Protein AF-A0A351KHX9-F1 (afdb_monomer_lite)

Foldseek 3Di:
DDDPPDDPVVVPPPPPPPPPPPCVVVVQQPAWDKFFDDPLLLVLLLVLLVVLLVVLVVVLVVCVVVVVVVSNVVSVVVNVLSVVLNVQSVVCCVPVVGIGTDGLVNLVVSLVSLVVVLDDPDPVSNVVSCVSCVVVNVRSVVVVCVVPPDPD

Secondary structure (DSSP, 8-state):
-------GGGGSSS-------TTHHHHHTT--EEE---HHHHHHHHHHHHHHHHHHHHHHHHHHHTT-HHHHHHHHHHHHHHHHHHHHHHHHHHHHSS-EEE-HHHHHHHHHHHHHHH--SSHHHHHHHHHHHHHHHHHHHHHHHTT-----

pLDDT: mean 79.31, std 20.94, range [32.69, 96.88]

Structure (mmCIF, N/CA/C/O backbone):
data_AF-A0A351KHX9-F1
#
_entry.id   AF-A0A351KHX9-F1
#
loop_
_atom_site.group_PDB
_atom_site.id
_atom_site.type_symbol
_atom_site.label_atom_id
_atom_site.label_alt_id
_atom_site.label_comp_id
_atom_site.label_asym_id
_atom_site.label_entity_id
_atom_site.label_seq_id
_atom_site.pdbx_PDB_ins_code
_atom_site.Cartn_x
_atom_site.Cartn_y
_atom_site.Cartn_z
_atom_site.occupancy
_atom_site.B_iso_or_equiv
_atom_site.auth_seq_id
_atom_site.auth_comp_id
_atom_site.auth_asym_id
_atom_site.auth_atom_id
_atom_site.pdbx_PDB_model_num
ATOM 1 N N . MET A 1 1 ? -67.107 -18.099 -32.837 1.00 39.84 1 MET A N 1
ATOM 2 C CA . MET A 1 1 ? -65.679 -18.213 -33.192 1.00 39.84 1 MET A CA 1
ATOM 3 C C . MET A 1 1 ? -64.919 -17.465 -32.128 1.00 39.84 1 MET A C 1
ATOM 5 O O . MET A 1 1 ? -65.135 -16.271 -31.963 1.00 39.84 1 MET A O 1
ATOM 9 N N . GLU A 1 2 ? -64.206 -18.223 -31.308 1.00 35.88 2 GLU A N 1
ATOM 10 C CA . GLU A 1 2 ? -63.605 -17.769 -30.061 1.00 35.88 2 GLU A CA 1
ATOM 11 C C . GLU A 1 2 ? -62.430 -16.831 -30.341 1.00 35.88 2 GLU A C 1
ATOM 13 O O . GLU A 1 2 ? -61.569 -17.098 -31.180 1.00 35.88 2 GLU A O 1
ATOM 18 N N . LEU A 1 3 ? -62.454 -15.692 -29.653 1.00 34.38 3 LEU A N 1
ATOM 19 C CA . LEU A 1 3 ? -61.376 -14.720 -29.604 1.00 34.38 3 LEU A CA 1
ATOM 20 C C . LEU A 1 3 ? -60.200 -15.362 -28.865 1.00 34.38 3 LEU A C 1
ATOM 22 O O . LEU A 1 3 ? -60.302 -15.643 -27.673 1.00 34.38 3 LEU A O 1
ATOM 26 N N . ASN A 1 4 ? -59.088 -15.574 -29.570 1.00 42.41 4 ASN A N 1
ATOM 27 C CA . ASN A 1 4 ? -57.807 -15.916 -28.958 1.00 42.41 4 ASN A CA 1
ATOM 28 C C . ASN A 1 4 ? -57.362 -14.757 -28.052 1.00 42.41 4 ASN A C 1
ATOM 30 O O . ASN A 1 4 ? -56.712 -13.812 -28.498 1.00 42.41 4 ASN A O 1
ATOM 34 N N . VAL A 1 5 ? -57.727 -14.828 -26.773 1.00 46.53 5 VAL A N 1
ATOM 35 C CA . VAL A 1 5 ? -57.115 -14.036 -25.707 1.00 46.53 5 VAL A CA 1
ATOM 36 C C . VAL A 1 5 ? -55.746 -14.653 -25.451 1.00 46.53 5 VAL A C 1
ATOM 38 O O . VAL A 1 5 ? -55.605 -15.606 -24.689 1.00 46.53 5 VAL A O 1
ATOM 41 N N . VAL A 1 6 ? -54.733 -14.145 -26.149 1.00 43.62 6 VAL A N 1
ATOM 42 C CA . VAL A 1 6 ? -53.341 -14.449 -25.820 1.00 43.62 6 VAL A CA 1
ATOM 43 C C . VAL A 1 6 ? -52.956 -13.568 -24.638 1.00 43.62 6 VAL A C 1
ATOM 45 O O . VAL A 1 6 ? -53.013 -12.341 -24.704 1.00 43.62 6 VAL A O 1
ATOM 48 N N . ASP A 1 7 ? -52.631 -14.243 -23.543 1.00 42.16 7 ASP A N 1
ATOM 49 C CA . ASP A 1 7 ? -52.298 -13.706 -22.232 1.00 42.16 7 ASP A CA 1
ATOM 50 C C . ASP A 1 7 ? -51.225 -12.593 -22.288 1.00 42.16 7 ASP A C 1
ATOM 52 O O . ASP A 1 7 ? -50.084 -12.802 -22.713 1.00 42.16 7 ASP A O 1
ATOM 56 N N . LEU A 1 8 ? -51.592 -11.400 -21.805 1.00 45.84 8 LEU A N 1
ATOM 57 C CA . LEU A 1 8 ? -50.734 -10.215 -21.650 1.00 45.84 8 LEU A CA 1
ATOM 58 C C . LEU A 1 8 ? -49.559 -10.427 -20.672 1.00 45.84 8 LEU A C 1
ATOM 60 O O . LEU A 1 8 ? -48.693 -9.555 -20.558 1.00 45.84 8 LEU A O 1
ATOM 64 N N . ASN A 1 9 ? -49.470 -11.579 -20.005 1.00 43.66 9 ASN A N 1
ATOM 65 C CA . ASN A 1 9 ? -48.353 -11.918 -19.126 1.00 43.66 9 ASN A CA 1
ATOM 66 C C . ASN A 1 9 ? -47.033 -12.212 -19.864 1.00 43.66 9 ASN A C 1
ATOM 68 O O . ASN A 1 9 ? -45.969 -12.123 -19.253 1.00 43.66 9 ASN A O 1
ATOM 72 N N . HIS A 1 10 ? -47.048 -12.472 -21.177 1.00 44.03 10 HIS A N 1
ATOM 73 C CA . HIS A 1 10 ? -45.811 -12.713 -21.939 1.00 44.03 10 HIS A CA 1
ATOM 74 C C . HIS A 1 10 ? -45.078 -11.442 -22.405 1.00 44.03 10 HIS A C 1
ATOM 76 O O . HIS A 1 10 ? -43.923 -11.525 -22.822 1.00 44.03 10 HIS A O 1
ATOM 82 N N . TYR A 1 11 ? -45.690 -10.256 -22.292 1.00 38.94 11 TYR A N 1
ATOM 83 C CA . TYR A 1 11 ? -45.058 -8.988 -22.697 1.00 38.94 11 TYR A CA 1
ATOM 84 C C . TYR A 1 11 ? -44.413 -8.207 -21.541 1.00 38.94 11 TYR A C 1
ATOM 86 O O . TYR A 1 11 ? -43.881 -7.117 -21.751 1.00 38.94 11 TYR A O 1
ATOM 94 N N . LYS A 1 12 ? -44.419 -8.759 -20.320 1.00 41.41 12 LYS A N 1
ATOM 95 C CA . LYS A 1 12 ? -43.781 -8.145 -19.141 1.00 41.41 12 LYS A CA 1
ATOM 96 C C . LYS A 1 12 ? -42.432 -8.754 -18.747 1.00 41.41 12 LYS A C 1
ATOM 98 O O . LYS A 1 12 ? -41.830 -8.287 -17.790 1.00 41.41 12 LYS A O 1
ATOM 103 N N . PHE A 1 13 ? -41.903 -9.716 -19.508 1.00 43.84 13 PHE A N 1
ATOM 104 C CA . PHE A 1 13 ? -40.656 -10.416 -19.157 1.00 43.84 13 PHE A CA 1
ATOM 105 C C . PHE A 1 13 ? -39.465 -10.191 -20.099 1.00 43.84 13 PHE A C 1
ATOM 107 O O . PHE A 1 13 ? -38.515 -10.968 -20.085 1.00 43.84 13 PHE A O 1
ATOM 114 N N . LYS A 1 14 ? -39.452 -9.113 -20.895 1.00 43.19 14 LYS A N 1
ATOM 115 C CA . LYS A 1 14 ? -38.278 -8.765 -21.727 1.00 43.19 14 LYS A CA 1
ATOM 116 C C . LYS A 1 14 ? -37.947 -7.273 -21.810 1.00 43.19 14 LYS A C 1
ATOM 118 O O . LYS A 1 14 ? -37.422 -6.808 -22.817 1.00 43.19 14 LYS A O 1
ATOM 123 N N . LYS A 1 15 ? -38.213 -6.511 -20.747 1.00 41.59 15 LYS A N 1
ATOM 124 C CA . LYS A 1 15 ? -37.683 -5.142 -20.636 1.00 41.59 15 LYS A CA 1
ATOM 125 C C . LYS A 1 15 ? -37.482 -4.668 -19.196 1.00 41.59 15 LYS A C 1
ATOM 127 O O . LYS A 1 15 ? -37.766 -3.530 -18.863 1.00 41.59 15 LYS A O 1
ATOM 132 N N . ALA A 1 16 ? -36.948 -5.550 -18.360 1.00 41.84 16 ALA A N 1
ATOM 133 C CA . ALA A 1 16 ? -36.061 -5.131 -17.283 1.00 41.84 16 ALA A CA 1
ATOM 134 C C . ALA A 1 16 ? -34.629 -5.387 -17.772 1.00 41.84 16 ALA A C 1
ATOM 136 O O . ALA A 1 16 ? -33.922 -6.256 -17.270 1.00 41.84 16 ALA A O 1
ATOM 137 N N . GLN A 1 17 ? -34.229 -4.689 -18.842 1.00 44.09 17 GLN A N 1
ATOM 138 C CA . GLN A 1 17 ? -32.813 -4.372 -18.970 1.00 44.09 17 GLN A CA 1
ATOM 139 C C . GLN A 1 17 ? -32.527 -3.528 -17.737 1.00 44.09 17 GLN A C 1
ATOM 141 O O . GLN A 1 17 ? -33.131 -2.470 -17.576 1.00 44.09 17 GLN A O 1
ATOM 146 N N . LYS A 1 18 ? -31.722 -4.071 -16.822 1.00 45.16 18 LYS A N 1
ATOM 147 C CA . LYS A 1 18 ? -31.083 -3.294 -15.773 1.00 45.16 18 LYS A CA 1
ATOM 148 C C . LYS A 1 18 ? -30.400 -2.122 -16.475 1.00 45.16 18 LYS A C 1
ATOM 150 O O . LYS A 1 18 ? -29.360 -2.300 -17.098 1.00 45.16 18 LYS A O 1
ATOM 155 N N . GLU A 1 19 ? -31.025 -0.954 -16.435 1.00 44.59 19 GLU A N 1
ATOM 156 C CA . GLU A 1 19 ? -30.268 0.283 -16.400 1.00 44.59 19 GLU A CA 1
ATOM 157 C C . GLU A 1 19 ? -29.478 0.174 -15.095 1.00 44.59 19 GLU A C 1
ATOM 159 O O . GLU A 1 19 ? -30.032 0.314 -14.005 1.00 44.59 19 GLU A O 1
ATOM 164 N N . GLU A 1 20 ? -28.222 -0.266 -15.196 1.00 48.06 20 GLU A N 1
ATOM 165 C CA . GLU A 1 20 ? -27.258 -0.054 -14.125 1.00 48.06 20 GLU A CA 1
ATOM 166 C C . GLU A 1 20 ? -27.310 1.435 -13.816 1.00 48.06 20 GLU A C 1
ATOM 168 O O . GLU A 1 20 ? -27.079 2.256 -14.703 1.00 48.06 20 GLU A O 1
ATOM 173 N N . ASP A 1 21 ? -27.715 1.775 -12.594 1.00 45.38 21 ASP A N 1
ATOM 174 C CA . ASP A 1 21 ? -27.793 3.156 -12.157 1.00 45.38 21 ASP A CA 1
ATOM 175 C C . ASP A 1 21 ? -26.392 3.778 -12.336 1.00 45.38 21 ASP A C 1
ATOM 177 O O . ASP A 1 21 ? -25.454 3.379 -11.634 1.00 45.38 21 ASP A O 1
ATOM 181 N N . PRO A 1 22 ? -26.202 4.729 -13.273 1.00 44.91 22 PRO A N 1
ATOM 182 C CA . PRO A 1 22 ? -24.893 5.324 -13.531 1.00 44.91 22 PRO A CA 1
ATOM 183 C C . PRO A 1 22 ? -24.374 6.106 -12.314 1.00 44.91 22 PRO A C 1
ATOM 185 O O . PRO A 1 22 ? -23.196 6.462 -12.260 1.00 44.91 22 PRO A O 1
ATOM 188 N N . TYR A 1 23 ? -25.227 6.343 -11.312 1.00 42.09 23 TYR A N 1
ATOM 189 C CA . TYR A 1 23 ? -24.859 6.957 -10.048 1.00 42.09 23 TYR A CA 1
ATOM 190 C C . TYR A 1 23 ? -24.391 5.952 -8.991 1.00 42.09 23 TYR A C 1
ATOM 192 O O . TYR A 1 23 ? -23.793 6.377 -8.006 1.00 42.09 23 TYR A O 1
ATOM 200 N N . HIS A 1 24 ? -24.578 4.640 -9.181 1.00 40.72 24 HIS A N 1
ATOM 201 C CA . HIS A 1 24 ? -24.160 3.637 -8.197 1.00 40.72 24 HIS A CA 1
ATOM 202 C C . HIS A 1 24 ? -22.631 3.564 -8.092 1.00 40.72 24 HIS A C 1
ATOM 204 O O . HIS A 1 24 ? -22.088 3.711 -7.002 1.00 40.72 24 HIS A O 1
ATOM 210 N N . ASN A 1 25 ? -21.919 3.512 -9.224 1.00 41.03 25 ASN A N 1
ATOM 211 C CA . ASN A 1 25 ? -20.451 3.616 -9.248 1.00 41.03 25 ASN A CA 1
ATOM 212 C C . ASN A 1 25 ? -19.936 4.983 -8.755 1.00 41.03 25 ASN A C 1
ATOM 214 O O . ASN A 1 25 ? -18.854 5.074 -8.179 1.00 41.03 25 ASN A O 1
ATOM 218 N N . LEU A 1 26 ? -20.711 6.059 -8.938 1.00 38.06 26 LEU A N 1
ATOM 219 C CA . LEU A 1 26 ? -20.368 7.384 -8.406 1.00 38.06 26 LEU A CA 1
ATOM 220 C C . LEU A 1 26 ? -20.577 7.494 -6.887 1.00 38.06 26 LEU A C 1
ATOM 222 O O . LEU A 1 26 ? -19.898 8.288 -6.233 1.00 38.06 26 LEU A O 1
ATOM 226 N N . TYR A 1 27 ? -21.508 6.722 -6.323 1.00 45.19 27 TYR A N 1
ATOM 227 C CA . TYR A 1 27 ? -21.846 6.750 -4.901 1.00 45.19 27 TYR A CA 1
ATOM 228 C C . TYR A 1 27 ? -20.708 6.196 -4.028 1.00 45.19 27 TYR A C 1
ATOM 230 O O . TYR A 1 27 ? -20.413 6.760 -2.973 1.00 45.19 27 TYR A O 1
ATOM 238 N N . TYR A 1 28 ? -20.020 5.143 -4.485 1.00 50.91 28 TYR A N 1
ATOM 239 C CA . TYR A 1 28 ? -18.912 4.517 -3.750 1.00 50.91 28 TYR A CA 1
ATOM 240 C C . TYR A 1 28 ? -17.583 5.269 -3.874 1.00 50.91 28 TYR A C 1
ATOM 242 O O . TYR A 1 28 ? -16.827 5.303 -2.904 1.00 50.91 28 TYR A O 1
ATOM 250 N N . LYS A 1 29 ? -17.347 5.968 -4.994 1.00 52.69 29 LYS A N 1
ATOM 251 C CA . LYS A 1 29 ? -16.142 6.792 -5.217 1.00 52.69 29 LYS A CA 1
ATOM 252 C C . LYS A 1 29 ? -15.898 7.876 -4.163 1.00 52.69 29 LYS A C 1
ATOM 254 O O . LYS A 1 29 ? -14.784 8.356 -4.031 1.00 52.69 29 LYS A O 1
ATOM 259 N N . ASN A 1 30 ? -16.926 8.275 -3.412 1.00 55.09 30 ASN A N 1
ATOM 260 C CA . ASN A 1 30 ? -16.835 9.387 -2.462 1.00 55.09 30 ASN A CA 1
ATOM 261 C C . ASN A 1 30 ? -16.986 8.977 -0.988 1.00 55.09 30 ASN A C 1
ATOM 263 O O . ASN A 1 30 ? -16.961 9.849 -0.113 1.00 55.09 30 ASN A O 1
ATOM 267 N N . LYS A 1 31 ? -17.158 7.684 -0.674 1.00 69.75 31 LYS A N 1
ATOM 268 C CA . LYS A 1 31 ? -17.352 7.239 0.713 1.00 69.75 31 LYS A CA 1
ATOM 269 C C . LYS A 1 31 ? -16.051 6.709 1.307 1.00 69.75 31 LYS A C 1
ATOM 271 O O . LYS A 1 31 ? -15.646 5.582 1.045 1.00 69.75 31 LYS A O 1
ATOM 276 N N . LYS A 1 32 ? -15.444 7.517 2.175 1.00 79.19 32 LYS A N 1
ATOM 277 C CA . LYS A 1 32 ? -14.292 7.103 2.980 1.00 79.19 32 LYS A CA 1
ATOM 278 C C . LYS A 1 32 ? -14.709 6.109 4.069 1.00 79.19 32 LYS A C 1
ATOM 280 O O . LYS A 1 32 ? -15.738 6.293 4.722 1.00 79.19 32 LYS A O 1
ATOM 285 N N . GLN A 1 33 ? -13.888 5.090 4.274 1.00 84.38 33 GLN A N 1
ATOM 286 C CA . GLN A 1 33 ? -14.024 4.029 5.261 1.00 84.38 33 GLN A CA 1
ATOM 287 C C . GLN A 1 33 ? -12.971 4.207 6.348 1.00 84.38 33 GLN A C 1
ATOM 289 O O . GLN A 1 33 ? -11.816 4.524 6.065 1.00 84.38 33 GLN A O 1
ATOM 294 N N . ARG A 1 34 ? -13.387 4.003 7.597 1.00 89.00 34 ARG A N 1
ATOM 295 C CA . ARG A 1 34 ? -12.507 4.064 8.760 1.00 89.00 34 ARG A CA 1
ATOM 296 C C . ARG A 1 34 ? -11.760 2.741 8.904 1.00 89.00 34 ARG A C 1
ATOM 298 O O . ARG A 1 34 ? -12.392 1.697 9.035 1.00 89.00 34 ARG A O 1
ATOM 305 N N . LEU A 1 35 ? -10.437 2.815 8.939 1.00 90.44 35 LEU A N 1
ATOM 306 C CA . LEU A 1 35 ? -9.532 1.710 9.228 1.00 90.44 35 LEU A CA 1
ATOM 307 C C . LEU A 1 35 ? -8.752 2.030 10.501 1.00 90.44 35 LEU A C 1
ATOM 309 O O . LEU A 1 35 ? -7.976 2.984 10.540 1.00 90.44 35 LEU A O 1
ATOM 313 N N . ASP A 1 36 ? -8.970 1.235 11.542 1.00 91.12 36 ASP A N 1
ATOM 314 C CA . ASP A 1 36 ? -8.222 1.340 12.793 1.00 91.12 36 ASP A CA 1
ATOM 315 C C . ASP A 1 36 ? -6.922 0.538 12.652 1.00 91.12 36 ASP A C 1
ATOM 317 O O . ASP A 1 36 ? -6.943 -0.694 12.724 1.00 91.12 36 ASP A O 1
ATOM 321 N N . PHE A 1 37 ? -5.802 1.220 12.412 1.00 91.31 37 PHE A N 1
ATOM 322 C CA . PHE A 1 37 ? -4.472 0.611 12.347 1.00 91.31 37 PHE A CA 1
ATOM 323 C C . PHE A 1 37 ? -3.696 0.861 13.640 1.00 91.31 37 PHE A C 1
ATOM 325 O O . PHE A 1 37 ? -3.731 1.955 14.200 1.00 91.31 37 PHE A O 1
ATOM 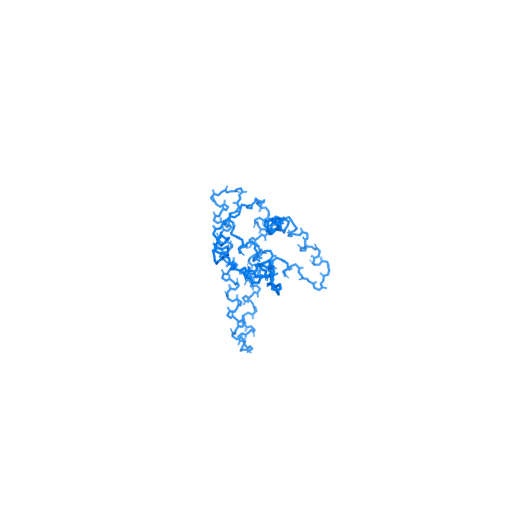332 N N . GLU A 1 38 ? -2.979 -0.157 14.099 1.00 92.88 38 GLU A N 1
ATOM 333 C CA . GLU A 1 38 ? -1.998 -0.036 15.172 1.00 92.88 38 GLU A CA 1
ATOM 334 C C . GLU A 1 38 ? -0.743 0.686 14.663 1.00 92.88 38 GLU A C 1
ATOM 336 O O . GLU A 1 38 ? -0.450 0.686 13.467 1.00 92.88 38 GLU A O 1
ATOM 341 N N . GLU A 1 39 ? 0.037 1.276 15.570 1.00 91.81 39 GLU A N 1
ATOM 342 C CA . GLU A 1 39 ? 1.258 2.015 15.214 1.00 91.81 39 GLU A CA 1
ATOM 343 C C . GLU A 1 39 ? 2.240 1.162 14.391 1.00 91.81 39 GLU A C 1
ATOM 345 O O . GLU A 1 39 ? 2.791 1.629 13.394 1.00 91.81 39 GLU A O 1
ATOM 350 N N . GLU A 1 40 ? 2.398 -0.115 14.752 1.00 93.75 40 GLU A N 1
ATOM 351 C CA . GLU A 1 40 ? 3.255 -1.043 14.008 1.00 93.75 40 GLU A CA 1
ATOM 352 C C . GLU A 1 40 ? 2.699 -1.345 12.607 1.00 93.75 40 GLU A C 1
ATOM 354 O O . GLU A 1 40 ? 3.461 -1.452 11.651 1.00 93.75 40 GLU A O 1
ATOM 359 N N . GLU A 1 41 ? 1.376 -1.420 12.441 1.00 95.06 41 GLU A N 1
ATOM 360 C CA . GLU A 1 41 ? 0.758 -1.623 11.126 1.00 95.06 41 GLU A CA 1
ATOM 361 C C . GLU A 1 41 ? 0.923 -0.393 10.231 1.00 95.06 41 GLU A C 1
ATOM 363 O O . GLU A 1 41 ? 1.209 -0.534 9.043 1.00 95.06 41 GLU A O 1
ATOM 368 N N . ILE A 1 42 ? 0.798 0.813 10.798 1.00 94.56 42 ILE A N 1
ATOM 369 C CA . ILE A 1 42 ? 1.103 2.058 10.084 1.00 94.56 42 ILE A CA 1
ATOM 370 C C . ILE A 1 42 ? 2.550 2.034 9.608 1.00 94.56 42 ILE A C 1
ATOM 372 O O . ILE A 1 42 ? 2.808 2.283 8.433 1.00 94.56 42 ILE A O 1
ATOM 376 N N . LYS A 1 43 ? 3.494 1.683 10.483 1.00 95.12 43 LYS A N 1
ATOM 377 C CA . LYS A 1 43 ? 4.906 1.588 10.113 1.00 95.12 43 LYS A CA 1
ATOM 378 C C . LYS A 1 43 ? 5.137 0.571 8.992 1.00 95.12 43 LYS A C 1
ATOM 380 O O . LYS A 1 43 ? 5.785 0.904 8.005 1.00 95.12 43 LYS A O 1
ATOM 385 N N . ILE A 1 44 ? 4.543 -0.619 9.094 1.00 96.12 44 ILE A N 1
ATOM 386 C CA . ILE A 1 44 ? 4.598 -1.653 8.051 1.00 96.12 44 ILE A CA 1
ATOM 387 C C . ILE A 1 44 ? 4.071 -1.128 6.707 1.00 96.12 44 ILE A C 1
ATOM 389 O O . ILE A 1 44 ? 4.663 -1.425 5.669 1.00 96.12 44 ILE A O 1
ATOM 393 N N . LEU A 1 45 ? 2.977 -0.360 6.712 1.00 95.75 45 LEU A N 1
ATOM 394 C CA . LEU A 1 45 ? 2.416 0.252 5.505 1.00 95.75 45 LEU A CA 1
ATOM 395 C C . LEU A 1 45 ? 3.344 1.318 4.914 1.00 95.75 45 LEU A C 1
ATOM 397 O O . LEU A 1 45 ? 3.554 1.336 3.704 1.00 95.75 45 LEU A O 1
ATOM 401 N N . LEU A 1 46 ? 3.914 2.194 5.744 1.00 95.88 46 LEU A N 1
ATOM 402 C CA . LEU A 1 46 ? 4.843 3.227 5.278 1.00 95.88 46 LEU A CA 1
ATOM 403 C C . LEU A 1 46 ? 6.102 2.607 4.660 1.00 95.88 46 LEU A C 1
ATOM 405 O O . LEU A 1 46 ? 6.479 2.999 3.554 1.00 95.88 46 LEU A O 1
ATOM 409 N N . ASP A 1 47 ? 6.676 1.601 5.326 1.00 96.31 47 ASP A N 1
ATOM 410 C CA . ASP A 1 47 ? 7.822 0.840 4.823 1.00 96.31 47 ASP A CA 1
ATOM 411 C C . ASP A 1 47 ? 7.472 0.138 3.500 1.00 96.31 47 ASP A C 1
ATOM 413 O O . ASP A 1 47 ? 8.242 0.186 2.544 1.00 96.31 47 ASP A O 1
ATOM 417 N N . PHE A 1 48 ? 6.273 -0.447 3.396 1.00 96.12 48 PHE A N 1
ATOM 418 C CA . PHE A 1 48 ? 5.785 -1.075 2.166 1.00 96.12 48 PHE A CA 1
ATOM 419 C C . PHE A 1 48 ? 5.755 -0.109 0.969 1.00 96.12 48 PHE A C 1
ATOM 421 O O . PHE A 1 48 ? 6.213 -0.470 -0.119 1.00 96.12 48 PHE A O 1
ATOM 428 N N . PHE A 1 49 ? 5.256 1.119 1.145 1.00 96.88 49 PHE A N 1
ATOM 429 C CA . PHE A 1 49 ? 5.226 2.101 0.053 1.00 96.88 49 PHE A CA 1
ATOM 430 C C . PHE A 1 49 ? 6.628 2.527 -0.386 1.00 96.88 49 PHE A C 1
ATOM 432 O O . PHE A 1 49 ? 6.858 2.743 -1.582 1.00 96.88 49 PHE A O 1
ATOM 439 N N . ASP A 1 50 ? 7.560 2.651 0.561 1.00 95.81 50 ASP A N 1
ATOM 440 C CA . ASP A 1 50 ? 8.951 2.991 0.266 1.00 95.81 50 ASP A CA 1
ATOM 441 C C . ASP A 1 50 ? 9.655 1.852 -0.477 1.00 95.81 50 ASP A C 1
ATOM 443 O O . ASP A 1 50 ? 10.275 2.100 -1.515 1.00 95.81 50 ASP A O 1
ATOM 447 N N . GLU A 1 51 ? 9.473 0.608 -0.025 1.00 94.38 51 GLU A N 1
ATOM 448 C CA . GLU A 1 51 ? 9.992 -0.592 -0.686 1.00 94.38 51 GLU A CA 1
ATOM 449 C C . GLU A 1 51 ? 9.488 -0.700 -2.137 1.00 94.38 51 GLU A C 1
ATOM 451 O O . GLU A 1 51 ? 10.288 -0.875 -3.061 1.00 94.38 51 GLU A O 1
ATOM 456 N N . CYS A 1 52 ? 8.179 -0.538 -2.369 1.00 93.69 52 CYS A N 1
ATOM 457 C CA . CYS A 1 52 ? 7.596 -0.624 -3.713 1.00 93.69 52 CYS A CA 1
ATOM 458 C C . CYS A 1 52 ? 8.052 0.533 -4.615 1.00 93.69 52 CYS A C 1
ATOM 460 O O . CYS A 1 52 ? 8.401 0.324 -5.778 1.00 93.69 52 CYS A O 1
ATOM 462 N N . THR A 1 53 ? 8.121 1.754 -4.077 1.00 94.25 53 THR A N 1
ATOM 463 C CA . THR A 1 53 ? 8.606 2.922 -4.827 1.00 94.25 53 THR A CA 1
ATOM 464 C C . THR A 1 53 ? 10.069 2.759 -5.234 1.00 94.25 53 THR A C 1
ATOM 466 O O . THR A 1 53 ? 10.442 3.096 -6.359 1.00 94.25 53 THR A O 1
ATOM 469 N N . GLU A 1 54 ? 10.920 2.272 -4.330 1.00 94.62 54 GLU A N 1
ATOM 470 C CA . GLU A 1 54 ? 12.334 2.040 -4.621 1.00 94.62 54 GLU A CA 1
ATOM 471 C C . GLU A 1 54 ? 12.518 0.916 -5.647 1.00 94.62 54 GLU A C 1
ATOM 473 O O . GLU A 1 54 ? 13.343 1.048 -6.555 1.00 94.62 54 GLU A O 1
ATOM 478 N N . PHE A 1 55 ? 11.731 -0.157 -5.538 1.00 92.19 55 PHE A N 1
ATOM 479 C CA . PHE A 1 55 ? 11.742 -1.262 -6.493 1.00 92.19 55 PHE A CA 1
ATOM 480 C C . PHE A 1 55 ? 11.441 -0.786 -7.921 1.00 92.19 55 PHE A C 1
ATOM 482 O O . PHE A 1 55 ? 12.252 -1.016 -8.821 1.00 92.19 55 PHE A O 1
ATOM 489 N N . LEU A 1 56 ? 10.340 -0.053 -8.118 1.00 93.25 56 LEU A N 1
ATOM 490 C CA . LEU A 1 56 ? 9.950 0.452 -9.439 1.00 93.25 56 LEU A CA 1
ATOM 491 C C . LEU A 1 56 ? 10.983 1.436 -10.007 1.00 93.25 56 LEU A C 1
ATOM 493 O O . LEU A 1 56 ? 11.388 1.321 -11.160 1.00 93.25 56 LEU A O 1
ATOM 497 N N . LYS A 1 57 ? 11.516 2.347 -9.180 1.00 93.19 57 LYS A N 1
ATOM 498 C CA . LYS A 1 57 ? 12.573 3.283 -9.613 1.00 93.19 57 LYS A CA 1
ATOM 499 C C . LYS A 1 57 ? 13.850 2.580 -10.071 1.00 93.19 57 LYS A C 1
ATOM 501 O O . LYS A 1 57 ? 14.519 3.066 -10.980 1.00 93.19 57 LYS A O 1
ATOM 506 N N . LYS A 1 58 ? 14.221 1.463 -9.436 1.00 92.69 58 LYS A N 1
ATOM 507 C CA . LYS A 1 58 ? 15.374 0.656 -9.866 1.00 92.69 58 LYS A CA 1
ATOM 508 C C . LYS A 1 58 ? 15.101 -0.046 -11.196 1.00 92.69 58 LYS A C 1
ATOM 510 O O . LYS A 1 58 ? 16.011 -0.132 -12.018 1.00 92.69 58 LYS A O 1
ATOM 515 N N . GLY A 1 59 ? 13.872 -0.521 -11.406 1.00 89.81 59 GLY A N 1
ATOM 516 C CA . GLY A 1 59 ? 13.437 -1.150 -12.656 1.00 89.81 59 GLY A CA 1
ATOM 517 C C . GLY A 1 59 ? 13.392 -0.183 -13.841 1.00 89.81 59 GLY A C 1
ATOM 518 O O . GLY A 1 59 ? 13.772 -0.558 -14.950 1.00 89.81 59 GLY A O 1
ATOM 519 N N . GLU A 1 60 ? 13.027 1.078 -13.592 1.00 90.81 60 GLU A N 1
ATOM 520 C CA . GLU A 1 60 ? 12.849 2.112 -14.619 1.00 90.81 60 GLU A CA 1
ATOM 521 C C . GLU A 1 60 ? 14.064 2.257 -15.553 1.00 90.81 60 GLU A C 1
ATOM 523 O O . GLU A 1 60 ? 13.897 2.354 -16.767 1.00 90.81 60 GLU A O 1
ATOM 528 N N . ILE A 1 61 ? 15.292 2.217 -15.017 1.00 89.69 61 ILE A N 1
ATOM 529 C CA . ILE A 1 61 ? 16.520 2.350 -15.824 1.00 89.69 61 ILE A CA 1
ATOM 530 C C . ILE A 1 61 ? 16.611 1.230 -16.868 1.00 89.69 61 ILE A C 1
ATOM 532 O O . ILE A 1 61 ? 16.854 1.503 -18.043 1.00 89.69 61 ILE A O 1
ATOM 536 N N . GLY A 1 62 ? 16.365 -0.018 -16.457 1.00 91.25 62 GLY A N 1
ATOM 537 C CA . GLY A 1 62 ? 16.419 -1.171 -17.356 1.00 91.25 62 GLY A CA 1
ATOM 538 C C . GLY A 1 62 ? 15.330 -1.131 -18.429 1.00 91.25 62 GLY A C 1
ATOM 539 O O . GLY A 1 62 ? 15.584 -1.500 -19.573 1.00 91.25 62 GLY A O 1
ATOM 540 N N . LEU A 1 63 ? 14.142 -0.627 -18.090 1.00 91.38 63 LEU A N 1
ATOM 541 C CA . LEU A 1 63 ? 13.040 -0.464 -19.043 1.00 91.38 63 LEU A CA 1
ATOM 542 C C . LEU A 1 63 ? 13.330 0.628 -20.079 1.00 91.38 63 LEU A C 1
ATOM 544 O O . LEU A 1 63 ? 13.063 0.440 -21.266 1.00 91.38 63 LEU A O 1
ATOM 548 N N . ILE A 1 64 ? 13.929 1.747 -19.657 1.00 91.06 64 ILE A N 1
ATOM 549 C CA . ILE A 1 64 ? 14.365 2.812 -20.572 1.00 91.06 64 ILE A CA 1
ATOM 550 C C . ILE A 1 64 ? 15.410 2.274 -21.555 1.00 91.06 64 ILE A C 1
ATOM 552 O O . ILE A 1 64 ? 15.300 2.515 -22.756 1.00 91.06 64 ILE A O 1
ATOM 556 N N . GLU A 1 65 ? 16.401 1.520 -21.069 1.00 93.94 65 GLU A N 1
ATOM 557 C CA . GLU A 1 65 ? 17.430 0.903 -21.917 1.00 93.94 65 GLU A CA 1
ATOM 558 C C . GLU A 1 65 ? 16.844 -0.101 -22.924 1.00 93.94 65 GLU A C 1
ATOM 560 O O . GLU A 1 65 ? 17.348 -0.223 -24.040 1.00 93.94 65 GLU A O 1
ATOM 565 N N . GLN A 1 66 ? 15.755 -0.781 -22.555 1.00 94.19 66 GLN A N 1
ATOM 566 C CA . GLN A 1 66 ? 15.020 -1.717 -23.413 1.00 94.19 66 GLN A CA 1
ATOM 567 C C . GLN A 1 66 ? 13.997 -1.037 -24.338 1.00 94.19 66 GLN A C 1
ATOM 569 O O . GLN A 1 66 ? 13.369 -1.715 -25.147 1.00 94.19 66 GLN A O 1
ATOM 574 N N . ASN A 1 67 ? 13.864 0.294 -24.278 1.00 91.50 67 ASN A N 1
ATOM 575 C CA . ASN A 1 67 ? 12.880 1.078 -25.031 1.00 91.50 67 ASN A CA 1
ATOM 576 C C . ASN A 1 67 ? 11.411 0.708 -24.712 1.00 91.50 67 ASN A C 1
ATOM 578 O O . ASN A 1 67 ? 10.518 0.895 -25.539 1.00 91.50 67 ASN A O 1
ATOM 582 N N . GLU A 1 68 ? 11.150 0.238 -23.490 1.00 94.69 68 GLU A N 1
ATOM 583 C CA . GLU A 1 68 ? 9.829 -0.158 -22.980 1.00 94.69 68 GLU A CA 1
ATOM 584 C C . GLU A 1 68 ? 9.110 1.029 -22.307 1.00 94.69 68 GLU A C 1
ATOM 586 O O . GLU A 1 68 ? 8.793 1.022 -21.115 1.00 94.69 68 GLU A O 1
ATOM 591 N N . LEU A 1 69 ? 8.881 2.105 -23.067 1.00 91.31 69 LEU A N 1
ATOM 592 C CA . LEU A 1 69 ? 8.388 3.382 -22.526 1.00 91.31 69 LEU A CA 1
ATOM 593 C C . LEU A 1 69 ? 6.975 3.301 -21.920 1.00 91.31 69 LEU A C 1
ATOM 595 O O . LEU A 1 69 ? 6.687 4.006 -20.956 1.00 91.31 69 LEU A O 1
ATOM 599 N N . GLU A 1 70 ? 6.106 2.428 -22.435 1.00 93.88 70 GLU A N 1
ATOM 600 C CA . GLU A 1 70 ? 4.764 2.229 -21.867 1.00 93.88 70 GLU A CA 1
ATOM 601 C C . GLU A 1 70 ? 4.825 1.634 -20.453 1.00 93.88 70 GLU A C 1
ATOM 603 O O . GLU A 1 70 ? 4.038 2.012 -19.583 1.00 93.88 70 GLU A O 1
ATOM 608 N N . LEU A 1 71 ? 5.784 0.736 -20.203 1.00 90.75 71 LEU A N 1
ATOM 609 C CA . LEU A 1 71 ? 6.003 0.153 -18.881 1.00 90.75 71 LEU A CA 1
ATOM 610 C C . LEU A 1 71 ? 6.572 1.192 -17.913 1.00 90.75 71 LEU A C 1
ATOM 612 O O . LEU A 1 71 ? 6.090 1.295 -16.790 1.00 90.75 71 LEU A O 1
ATOM 616 N N . VAL A 1 72 ? 7.498 2.038 -18.375 1.00 91.31 72 VAL A N 1
ATOM 617 C CA . VAL A 1 72 ? 8.010 3.178 -17.593 1.00 91.31 72 VAL A CA 1
ATOM 618 C C . VAL A 1 72 ? 6.877 4.117 -17.167 1.00 91.31 72 VAL A C 1
ATOM 620 O O . VAL A 1 72 ? 6.813 4.544 -16.012 1.00 91.31 72 VAL A O 1
ATOM 623 N N . ASP A 1 73 ? 5.960 4.443 -18.079 1.00 93.62 73 ASP A N 1
ATOM 624 C CA . ASP A 1 73 ? 4.827 5.315 -17.769 1.00 93.62 73 ASP A CA 1
ATOM 625 C C . ASP A 1 73 ? 3.847 4.668 -16.781 1.00 93.62 73 ASP A C 1
ATOM 627 O O . ASP A 1 73 ? 3.271 5.365 -15.939 1.00 93.62 73 ASP A O 1
ATOM 631 N N . ASN A 1 74 ? 3.666 3.348 -16.846 1.00 91.75 74 ASN A N 1
ATOM 632 C CA . ASN A 1 74 ? 2.861 2.615 -15.874 1.00 91.75 74 ASN A CA 1
ATOM 633 C C . ASN A 1 74 ? 3.529 2.592 -14.495 1.00 91.75 74 ASN A C 1
ATOM 635 O O . ASN A 1 74 ? 2.878 2.956 -13.516 1.00 91.75 74 ASN A O 1
ATOM 639 N N . ASP A 1 75 ? 4.822 2.279 -14.412 1.00 92.62 75 ASP A N 1
ATOM 640 C CA . ASP A 1 75 ? 5.586 2.288 -13.159 1.00 92.62 75 ASP A CA 1
ATOM 641 C C . ASP A 1 75 ? 5.514 3.657 -12.474 1.00 92.62 75 ASP A C 1
ATOM 643 O O . ASP A 1 75 ? 5.256 3.763 -11.274 1.00 92.62 75 ASP A O 1
ATOM 647 N N . ARG A 1 76 ? 5.649 4.742 -13.244 1.00 94.31 76 ARG A N 1
ATOM 648 C CA . ARG A 1 76 ? 5.520 6.111 -12.724 1.00 94.31 76 ARG A CA 1
ATOM 649 C C . ARG A 1 76 ? 4.118 6.419 -12.196 1.00 94.31 76 ARG A C 1
ATOM 651 O O . ARG A 1 76 ? 4.004 7.131 -11.196 1.00 94.31 76 ARG A O 1
ATOM 658 N N . LYS A 1 77 ? 3.059 5.888 -12.818 1.00 94.31 77 LYS A N 1
ATOM 659 C CA . LYS A 1 77 ? 1.684 6.000 -12.295 1.00 94.31 77 LYS A CA 1
ATOM 660 C C . LYS A 1 77 ? 1.526 5.235 -10.983 1.00 94.31 77 LYS A C 1
ATOM 662 O O . LYS A 1 77 ? 0.990 5.803 -10.037 1.00 94.31 77 LYS A O 1
ATOM 667 N N . PHE A 1 78 ? 2.044 4.009 -10.891 1.00 93.12 78 PHE A N 1
ATOM 668 C CA . PHE A 1 78 ? 2.028 3.238 -9.642 1.00 93.12 78 PHE A CA 1
ATOM 669 C C . PHE A 1 78 ? 2.784 3.957 -8.523 1.00 93.12 78 PHE A C 1
ATOM 671 O O . PHE A 1 78 ? 2.250 4.115 -7.427 1.00 93.12 78 PHE A O 1
ATOM 678 N N . ILE A 1 79 ? 3.972 4.500 -8.810 1.00 94.12 79 ILE A N 1
ATOM 679 C CA . ILE A 1 79 ? 4.727 5.330 -7.858 1.00 94.12 79 ILE A CA 1
ATOM 680 C C . ILE A 1 79 ? 3.887 6.522 -7.378 1.00 94.12 79 ILE A C 1
ATOM 682 O O . ILE A 1 79 ? 3.880 6.830 -6.184 1.00 94.12 79 ILE A O 1
ATOM 686 N N . ALA A 1 80 ? 3.189 7.207 -8.286 1.00 94.81 80 ALA A N 1
ATOM 687 C CA . ALA A 1 80 ? 2.341 8.337 -7.922 1.00 94.81 80 ALA A CA 1
ATOM 688 C C . ALA A 1 80 ? 1.182 7.916 -7.001 1.00 94.81 80 ALA A C 1
ATOM 690 O O . ALA A 1 80 ? 0.920 8.612 -6.015 1.00 94.81 80 ALA A O 1
ATOM 691 N N . GLU A 1 81 ? 0.547 6.772 -7.268 1.00 94.88 81 GLU A N 1
ATOM 692 C CA . GLU A 1 81 ? -0.516 6.214 -6.425 1.00 94.88 81 GLU A CA 1
ATOM 693 C C . GLU A 1 81 ? -0.001 5.785 -5.045 1.00 94.88 81 GLU A C 1
ATOM 695 O O . GLU A 1 81 ? -0.570 6.205 -4.033 1.00 94.88 81 GLU A O 1
ATOM 700 N N . TYR A 1 82 ? 1.132 5.074 -4.962 1.00 95.75 82 TYR A N 1
ATOM 701 C CA . TYR A 1 82 ? 1.764 4.742 -3.677 1.00 95.75 82 TYR A CA 1
ATOM 702 C C . TYR A 1 82 ? 2.040 5.996 -2.847 1.00 95.75 82 TYR A C 1
ATOM 704 O O . TYR A 1 82 ? 1.697 6.061 -1.668 1.00 95.75 82 TYR A O 1
ATOM 712 N N . GLN A 1 83 ? 2.610 7.036 -3.461 1.00 95.88 83 GLN A N 1
ATOM 713 C CA . GLN A 1 83 ? 2.890 8.294 -2.770 1.00 95.88 83 GLN A CA 1
ATOM 714 C C . GLN A 1 83 ? 1.618 9.035 -2.349 1.00 95.88 83 GLN A C 1
ATOM 716 O O . GLN A 1 83 ? 1.615 9.708 -1.317 1.00 95.88 83 GLN A O 1
ATOM 721 N N . ARG A 1 84 ? 0.543 8.959 -3.143 1.00 96.25 84 ARG A N 1
ATOM 722 C CA . ARG A 1 84 ? -0.751 9.566 -2.808 1.00 96.25 84 ARG A CA 1
ATOM 723 C C . ARG A 1 84 ? -1.349 8.907 -1.568 1.00 96.25 84 ARG A C 1
ATOM 725 O O . ARG A 1 84 ? -1.698 9.628 -0.634 1.00 96.25 84 ARG A O 1
ATOM 732 N N . ILE A 1 85 ? -1.415 7.577 -1.538 1.00 95.19 85 ILE A N 1
ATOM 733 C CA . ILE A 1 85 ? -1.984 6.825 -0.412 1.00 95.19 85 ILE A CA 1
ATOM 734 C C . ILE A 1 85 ? -1.096 6.949 0.828 1.00 95.19 85 ILE A C 1
ATOM 736 O O . ILE A 1 85 ? -1.615 7.195 1.916 1.00 95.19 85 ILE A O 1
ATOM 740 N N . LYS A 1 86 ? 0.236 6.890 0.677 1.00 95.81 86 LYS A N 1
ATOM 741 C CA . LYS A 1 86 ? 1.181 7.122 1.780 1.00 95.81 86 LYS A CA 1
ATOM 742 C C . LYS A 1 86 ? 0.924 8.465 2.468 1.00 95.81 86 LYS A C 1
ATOM 744 O O . LYS A 1 86 ? 0.697 8.500 3.674 1.00 95.81 86 LYS A O 1
ATOM 749 N N . ARG A 1 87 ? 0.857 9.556 1.692 1.00 95.56 87 ARG A N 1
ATOM 750 C CA . ARG A 1 87 ? 0.547 10.899 2.219 1.00 95.56 87 ARG A CA 1
ATOM 751 C C . ARG A 1 87 ? -0.821 10.958 2.892 1.00 95.56 87 ARG A C 1
ATOM 753 O O . ARG A 1 87 ? -0.984 11.667 3.880 1.00 95.56 87 ARG A O 1
ATOM 760 N N . LEU A 1 88 ? -1.812 10.241 2.358 1.00 93.44 88 LEU A N 1
ATOM 761 C CA . LEU A 1 88 ? -3.141 10.176 2.957 1.00 93.44 88 LEU A CA 1
ATOM 762 C C . LEU A 1 88 ? -3.092 9.491 4.330 1.00 93.44 88 LEU A C 1
ATOM 764 O O . LEU A 1 88 ? -3.675 10.012 5.278 1.00 93.44 88 LEU A O 1
ATOM 768 N N . ILE A 1 89 ? -2.377 8.373 4.459 1.00 92.38 89 ILE A N 1
ATOM 769 C CA . ILE A 1 89 ? -2.179 7.681 5.740 1.00 92.38 89 ILE A CA 1
ATOM 770 C C . ILE A 1 89 ? -1.461 8.592 6.740 1.00 92.38 89 ILE A C 1
ATOM 772 O O . ILE A 1 89 ? -1.983 8.800 7.833 1.00 92.38 89 ILE A O 1
ATOM 776 N N . GLU A 1 90 ? -0.331 9.192 6.356 1.00 92.38 90 GLU A N 1
ATOM 777 C CA . GLU A 1 90 ? 0.442 10.110 7.209 1.00 92.38 90 GLU A CA 1
ATOM 778 C C . GLU A 1 90 ? -0.427 11.269 7.724 1.00 92.38 90 GLU A C 1
ATOM 780 O O . GLU A 1 90 ? -0.475 11.534 8.926 1.00 92.38 90 GLU A 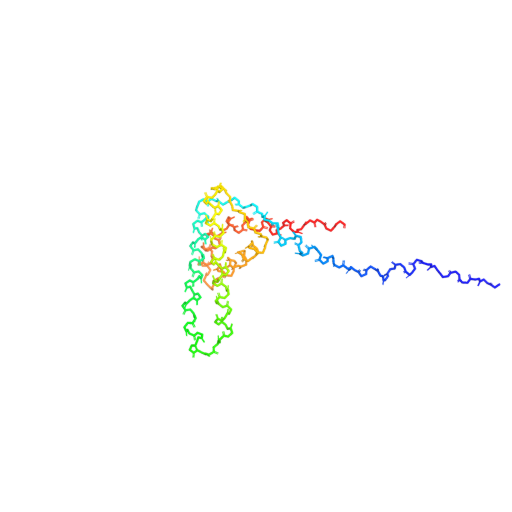O 1
ATOM 785 N N . TYR A 1 91 ? -1.193 11.897 6.828 1.00 91.25 91 TYR A N 1
ATOM 786 C CA . TYR A 1 91 ? -2.109 12.987 7.164 1.00 91.25 91 TYR A CA 1
ATOM 787 C C . TYR A 1 91 ? -3.216 12.560 8.139 1.00 91.25 91 TYR A C 1
ATOM 789 O O . TYR A 1 91 ? -3.537 13.279 9.086 1.00 91.25 91 TYR A O 1
ATOM 797 N N . ASN A 1 92 ? -3.814 11.384 7.930 1.00 89.56 92 ASN A N 1
ATOM 798 C CA . ASN A 1 92 ? -4.850 10.880 8.829 1.00 89.56 92 ASN A CA 1
ATOM 799 C C . ASN A 1 92 ? -4.286 10.551 10.215 1.00 89.56 92 ASN A C 1
ATOM 801 O O . ASN A 1 92 ? -4.930 10.865 11.213 1.00 89.56 92 ASN A O 1
ATOM 805 N N . VAL A 1 93 ? -3.095 9.955 10.289 1.00 87.69 93 VAL A N 1
ATOM 806 C CA . VAL A 1 93 ? -2.437 9.649 11.566 1.00 87.69 93 VAL A CA 1
ATOM 807 C C . VAL A 1 93 ? -2.126 10.934 12.335 1.00 87.69 93 VAL A C 1
ATOM 809 O O . VAL A 1 93 ? -2.364 10.991 13.540 1.00 87.69 93 VAL A O 1
ATOM 812 N N . GLU A 1 94 ? -1.681 11.994 11.657 1.00 88.44 94 GLU A N 1
ATOM 813 C CA . GLU A 1 94 ? -1.435 13.294 12.291 1.00 88.44 94 GLU A CA 1
ATOM 814 C C . GLU A 1 94 ? -2.711 13.894 12.912 1.00 88.44 94 GLU A C 1
ATOM 816 O O . GLU A 1 94 ? -2.686 14.397 14.039 1.00 88.44 94 GLU A O 1
ATOM 821 N N . ILE A 1 95 ? -3.839 13.815 12.200 1.00 86.19 95 ILE A N 1
ATOM 822 C CA . ILE A 1 95 ? -5.097 14.458 12.607 1.00 86.19 95 ILE A CA 1
ATOM 823 C C . ILE A 1 95 ? -5.897 13.612 13.591 1.00 86.19 95 ILE A C 1
ATOM 825 O O . ILE A 1 95 ? -6.403 14.124 14.592 1.00 86.19 95 ILE A O 1
ATOM 829 N N . HIS A 1 96 ? -6.073 12.334 13.277 1.00 80.88 96 HIS A N 1
ATOM 830 C CA . HIS A 1 96 ? -6.998 11.450 13.973 1.00 80.88 96 HIS A CA 1
ATOM 831 C C . HIS A 1 96 ? -6.303 10.575 15.009 1.00 80.88 96 HIS A C 1
ATOM 833 O O . HIS A 1 96 ? -6.975 10.157 15.949 1.00 80.88 96 HIS A O 1
ATOM 839 N N . LYS A 1 97 ? -4.989 10.332 14.869 1.00 73.56 97 LYS A N 1
ATOM 840 C CA . LYS A 1 97 ? -4.124 9.470 15.706 1.00 73.56 97 LYS A CA 1
ATOM 841 C C . LYS A 1 97 ? -4.519 7.996 15.805 1.00 73.56 97 LYS A C 1
ATOM 843 O O . LYS A 1 97 ? -3.647 7.152 15.939 1.00 73.56 97 LYS A O 1
ATOM 848 N N . GLU A 1 98 ? -5.808 7.691 15.751 1.00 72.75 98 GLU A N 1
ATOM 849 C CA . GLU A 1 98 ? -6.377 6.382 16.066 1.00 72.75 98 GLU A CA 1
ATOM 850 C C . GLU A 1 98 ? -6.878 5.633 14.823 1.00 72.75 98 GLU A C 1
ATOM 852 O O . GLU A 1 98 ? -7.126 4.434 14.898 1.00 72.75 98 GLU A O 1
ATOM 857 N N . TYR A 1 99 ? -7.061 6.317 13.686 1.00 83.94 99 TYR A N 1
ATOM 858 C CA . TYR A 1 99 ? -7.590 5.698 12.470 1.00 83.94 99 TYR A CA 1
ATOM 859 C C . TYR A 1 99 ? -7.204 6.435 11.186 1.00 83.94 99 TYR A C 1
ATOM 861 O O . TYR A 1 99 ? -6.889 7.626 11.193 1.00 83.94 99 TYR A O 1
ATOM 869 N N . VAL A 1 100 ? -7.304 5.716 10.066 1.00 89.31 100 VAL A N 1
ATOM 870 C CA . VAL A 1 100 ? -7.140 6.237 8.707 1.00 89.31 100 VAL A CA 1
ATOM 871 C C . VAL A 1 100 ? -8.465 6.174 7.958 1.00 89.31 100 VAL A C 1
ATOM 873 O O . VAL A 1 100 ? -9.177 5.175 8.018 1.00 89.31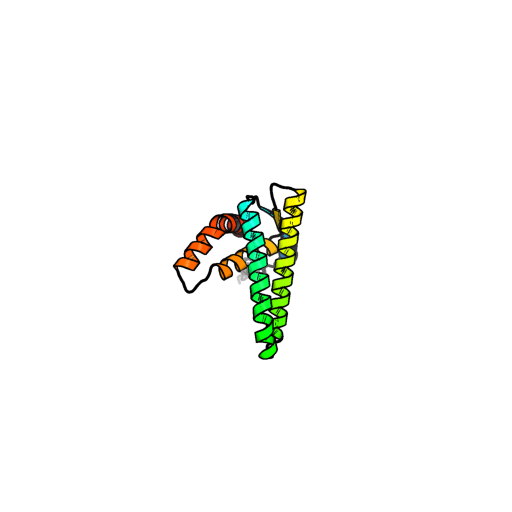 100 VAL A O 1
ATOM 876 N N . MET A 1 101 ? -8.794 7.244 7.236 1.00 89.81 101 MET A N 1
ATOM 877 C CA . MET A 1 101 ? -9.927 7.295 6.318 1.00 89.81 101 MET A CA 1
ATOM 878 C C . MET A 1 101 ? -9.445 7.115 4.875 1.00 89.81 101 MET A C 1
ATOM 880 O O . MET A 1 101 ? -8.870 8.048 4.306 1.00 89.81 101 MET A O 1
ATOM 884 N N . LEU A 1 102 ? -9.721 5.949 4.289 1.00 90.56 102 LEU A N 1
ATOM 885 C CA . LEU A 1 102 ? -9.416 5.605 2.893 1.00 90.56 102 LEU A CA 1
ATOM 886 C C . LEU A 1 102 ? -10.711 5.400 2.107 1.00 90.56 102 LEU A C 1
ATOM 888 O O . LEU A 1 102 ? -11.687 4.905 2.668 1.00 90.56 102 LEU A O 1
ATOM 892 N N . ASP A 1 103 ? -10.761 5.794 0.839 1.00 89.25 103 ASP A N 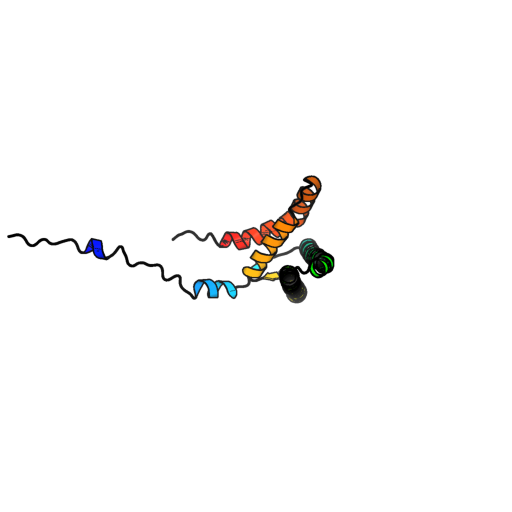1
ATOM 893 C CA . ASP A 1 103 ? -11.897 5.415 -0.007 1.00 89.25 103 ASP A CA 1
ATOM 894 C C . ASP A 1 103 ? -11.813 3.936 -0.435 1.00 89.25 103 ASP A C 1
ATOM 896 O O . ASP A 1 103 ? -10.861 3.220 -0.120 1.00 89.25 103 ASP A O 1
ATOM 900 N N . TYR A 1 104 ? -12.861 3.429 -1.085 1.00 86.38 104 TYR A N 1
ATOM 901 C CA . TYR A 1 104 ? -12.886 2.026 -1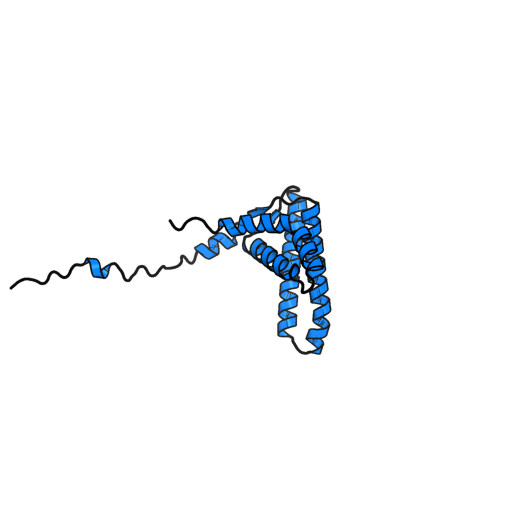.505 1.00 86.38 104 TYR A CA 1
ATOM 902 C C . TYR A 1 104 ? -11.791 1.705 -2.536 1.00 86.38 104 TYR A C 1
ATOM 904 O O . TYR A 1 104 ? -11.235 0.609 -2.515 1.00 86.38 104 TYR A O 1
ATOM 912 N N . GLU A 1 105 ? -11.466 2.653 -3.418 1.00 88.69 105 GLU A N 1
ATOM 913 C CA . GLU A 1 105 ? -10.453 2.470 -4.461 1.00 88.69 105 GLU A CA 1
ATOM 914 C C . GLU A 1 105 ? -9.051 2.389 -3.840 1.00 88.69 105 GLU A C 1
ATOM 916 O O . GLU A 1 105 ? -8.282 1.500 -4.195 1.00 88.69 105 GLU A O 1
ATOM 921 N N . ASP A 1 106 ? -8.763 3.219 -2.836 1.00 92.00 106 ASP A N 1
ATOM 922 C CA . ASP A 1 106 ? -7.554 3.178 -2.013 1.00 92.00 106 ASP A CA 1
ATOM 923 C C . ASP A 1 106 ? -7.387 1.826 -1.314 1.00 92.00 106 ASP A C 1
ATOM 925 O O . ASP A 1 106 ? -6.303 1.241 -1.320 1.00 92.00 106 ASP A O 1
ATOM 929 N N . VAL A 1 107 ? -8.465 1.322 -0.702 1.00 91.88 107 VAL A N 1
ATOM 930 C CA . VAL A 1 107 ? -8.471 0.029 -0.003 1.00 91.88 107 VAL A CA 1
ATOM 931 C C . VAL A 1 107 ? -8.253 -1.117 -0.985 1.00 91.88 107 VAL A C 1
ATOM 933 O O . VAL A 1 107 ? -7.444 -2.005 -0.718 1.00 91.88 107 VAL A O 1
ATOM 936 N N . SER A 1 108 ? -8.950 -1.094 -2.122 1.00 90.81 108 SER A N 1
ATOM 937 C CA . SER A 1 108 ? -8.844 -2.117 -3.164 1.00 90.81 108 SER A CA 1
ATOM 938 C C . SER A 1 108 ? -7.450 -2.148 -3.791 1.00 90.81 108 SER A C 1
ATOM 940 O O . SER A 1 108 ? -6.870 -3.227 -3.950 1.00 90.81 108 SER A O 1
ATOM 942 N N . PHE A 1 109 ? -6.884 -0.973 -4.075 1.00 92.31 109 PHE A N 1
ATOM 943 C CA . PHE A 1 109 ? -5.509 -0.831 -4.534 1.00 92.31 109 PHE A CA 1
ATOM 944 C C . PHE A 1 109 ? -4.541 -1.409 -3.501 1.00 92.31 109 PHE A C 1
ATOM 946 O O . PHE A 1 109 ? -3.791 -2.328 -3.810 1.00 92.31 109 PHE A O 1
ATOM 953 N N . LEU A 1 110 ? -4.608 -0.951 -2.247 1.00 94.25 110 LEU A N 1
ATOM 954 C CA . LEU A 1 110 ? -3.686 -1.390 -1.201 1.00 94.25 110 LEU A CA 1
ATOM 955 C C . LEU A 1 110 ? -3.742 -2.906 -0.966 1.00 94.25 110 LEU A C 1
ATOM 957 O O . LEU A 1 110 ? -2.704 -3.550 -0.831 1.00 94.25 110 LEU A O 1
ATOM 961 N N . PHE A 1 111 ? -4.944 -3.482 -0.947 1.00 93.75 111 PHE A N 1
ATOM 962 C CA . PHE A 1 111 ? -5.134 -4.922 -0.796 1.00 93.75 111 PHE A CA 1
ATOM 963 C C . PHE A 1 111 ? -4.473 -5.702 -1.935 1.00 93.75 111 P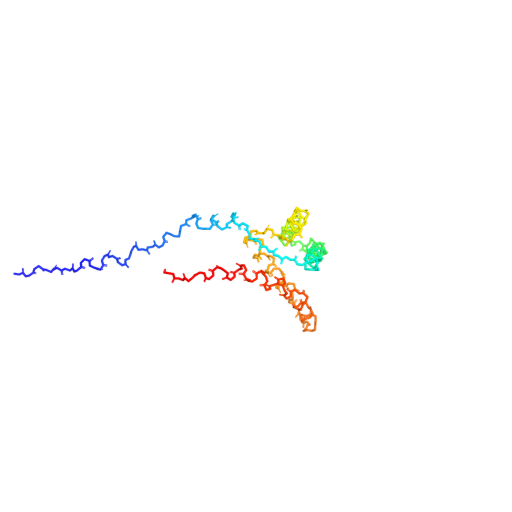HE A C 1
ATOM 965 O O . PHE A 1 111 ? -3.718 -6.641 -1.681 1.00 93.75 111 PHE A O 1
ATOM 972 N N . SER A 1 112 ? -4.715 -5.287 -3.181 1.00 92.19 112 SER A N 1
ATOM 973 C CA . SER A 1 112 ? -4.165 -5.946 -4.371 1.00 92.19 112 SER A CA 1
ATOM 974 C C . SER A 1 112 ? -2.638 -5.876 -4.390 1.00 92.19 112 SER A C 1
ATOM 976 O O . SER A 1 112 ? -1.966 -6.882 -4.607 1.00 92.19 112 SER A O 1
ATOM 978 N N . GLU A 1 113 ? -2.080 -4.708 -4.080 1.00 93.69 113 GLU A N 1
ATOM 979 C CA . GLU A 1 113 ? -0.636 -4.488 -4.095 1.00 93.69 113 GLU A CA 1
ATOM 980 C C . GLU A 1 113 ? 0.081 -5.273 -2.989 1.00 93.69 113 GLU A C 1
ATOM 982 O O . GLU A 1 113 ? 1.138 -5.859 -3.228 1.00 93.69 113 GLU A O 1
ATOM 987 N N . ILE A 1 114 ? -0.516 -5.384 -1.797 1.00 93.06 114 ILE A N 1
ATOM 988 C CA . ILE A 1 114 ? 0.021 -6.244 -0.735 1.00 93.06 114 ILE A CA 1
ATOM 989 C C . ILE A 1 114 ? -0.055 -7.727 -1.137 1.00 93.06 114 ILE A C 1
ATOM 991 O O . ILE A 1 114 ? 0.889 -8.472 -0.870 1.00 93.06 114 ILE A O 1
ATOM 995 N N . GLN A 1 115 ? -1.127 -8.181 -1.802 1.00 88.88 115 GLN A N 1
ATOM 996 C CA . GLN A 1 115 ? -1.201 -9.562 -2.305 1.00 88.88 115 GLN A CA 1
ATOM 997 C C . GLN A 1 115 ? -0.083 -9.868 -3.302 1.00 88.88 115 GLN A C 1
ATOM 999 O O . GLN A 1 115 ? 0.603 -10.881 -3.156 1.00 88.88 115 GLN A O 1
ATOM 1004 N N . VAL A 1 116 ? 0.126 -8.982 -4.278 1.00 88.50 116 VAL A N 1
ATOM 1005 C CA . VAL A 1 116 ? 1.196 -9.127 -5.273 1.00 88.50 116 VAL A CA 1
ATOM 1006 C C . VAL A 1 116 ? 2.565 -9.111 -4.596 1.00 88.50 116 VAL A C 1
ATOM 1008 O O . VAL A 1 116 ? 3.410 -9.948 -4.903 1.00 88.50 116 VAL A O 1
ATOM 1011 N N . HIS A 1 117 ? 2.780 -8.224 -3.623 1.00 85.75 117 HIS A N 1
ATOM 1012 C CA . HIS A 1 117 ? 4.038 -8.148 -2.882 1.00 85.75 117 HIS A CA 1
ATOM 1013 C C . HIS A 1 117 ? 4.310 -9.394 -2.019 1.00 85.75 117 HIS A C 1
ATOM 1015 O O . HIS A 1 117 ? 5.463 -9.800 -1.841 1.00 85.75 117 HIS A O 1
ATOM 1021 N N . ASN A 1 118 ? 3.266 -10.023 -1.477 1.00 84.00 118 ASN A N 1
ATOM 1022 C CA . ASN A 1 118 ? 3.402 -11.245 -0.685 1.00 84.00 118 ASN A CA 1
ATOM 1023 C C . ASN A 1 118 ? 3.827 -12.446 -1.527 1.00 84.00 118 ASN A C 1
ATOM 1025 O O . ASN A 1 118 ? 4.497 -13.334 -0.998 1.00 84.00 118 ASN A O 1
ATOM 1029 N N . PHE A 1 119 ? 3.494 -12.453 -2.818 1.00 83.69 119 PHE A N 1
ATOM 1030 C CA . PHE A 1 119 ? 3.876 -13.527 -3.718 1.00 83.69 119 PHE A CA 1
ATOM 1031 C C . PHE A 1 119 ? 5.404 -13.646 -3.826 1.00 83.69 119 PHE A C 1
ATOM 1033 O O . PHE A 1 119 ? 6.128 -12.680 -4.084 1.00 83.69 119 PHE A O 1
ATOM 1040 N N . SER A 1 120 ? 5.906 -14.861 -3.632 1.00 80.62 120 SER A N 1
ATOM 1041 C CA . SER A 1 120 ? 7.313 -15.210 -3.797 1.00 80.62 120 SER A CA 1
ATOM 1042 C C . SER A 1 120 ? 7.411 -16.645 -4.298 1.00 80.62 120 SER A C 1
ATOM 1044 O O . SER A 1 120 ? 6.601 -17.490 -3.942 1.00 80.62 120 SER A O 1
ATOM 1046 N N . LEU A 1 121 ? 8.438 -16.940 -5.098 1.00 79.31 121 LEU A N 1
ATOM 1047 C CA . LEU A 1 121 ? 8.781 -18.323 -5.457 1.00 79.31 121 LEU A CA 1
ATOM 1048 C C . LEU A 1 121 ? 9.445 -19.082 -4.292 1.00 79.31 121 LEU A C 1
ATOM 1050 O O . LEU A 1 121 ? 9.613 -20.298 -4.361 1.00 79.31 121 LEU A O 1
ATOM 1054 N N . ASP A 1 122 ? 9.841 -18.363 -3.240 1.00 89.12 122 ASP A N 1
ATOM 1055 C CA . ASP A 1 122 ? 10.366 -18.914 -1.995 1.00 89.12 122 ASP A CA 1
ATOM 1056 C C . ASP A 1 122 ? 9.269 -18.914 -0.921 1.00 89.12 122 ASP A C 1
ATOM 1058 O O . ASP A 1 122 ? 8.887 -17.854 -0.410 1.00 89.12 122 ASP A O 1
ATOM 1062 N N . ASN A 1 123 ? 8.812 -20.117 -0.562 1.00 87.75 123 ASN A N 1
ATOM 1063 C CA . ASN A 1 123 ? 7.760 -20.341 0.428 1.00 87.75 123 ASN A CA 1
ATOM 1064 C C . ASN A 1 123 ? 8.101 -19.769 1.814 1.00 87.75 123 ASN A C 1
ATOM 1066 O O . ASN A 1 123 ? 7.200 -19.331 2.523 1.00 87.75 123 ASN A O 1
ATOM 1070 N N . GLU A 1 124 ? 9.367 -19.770 2.248 1.00 90.50 124 GLU A N 1
ATOM 1071 C CA . GLU A 1 124 ? 9.713 -19.212 3.563 1.00 90.50 124 GLU A CA 1
ATOM 1072 C C . GLU A 1 124 ? 9.572 -17.689 3.571 1.00 90.50 124 GLU A C 1
ATOM 1074 O O . GLU A 1 124 ? 9.112 -17.105 4.557 1.00 90.50 124 GLU A O 1
ATOM 1079 N N . ILE A 1 125 ? 9.959 -17.041 2.470 1.00 87.31 125 ILE A N 1
ATOM 1080 C CA . ILE A 1 125 ? 9.808 -15.595 2.290 1.00 87.31 125 ILE A CA 1
ATOM 1081 C C . ILE A 1 125 ? 8.326 -15.232 2.184 1.00 87.31 125 ILE A C 1
ATOM 1083 O O . ILE A 1 125 ? 7.882 -14.304 2.860 1.00 87.31 125 ILE A O 1
ATOM 1087 N N . GLU A 1 126 ? 7.558 -15.985 1.396 1.00 86.44 126 GLU A N 1
ATOM 1088 C CA . GLU A 1 126 ? 6.112 -15.799 1.254 1.00 86.44 126 GLU A CA 1
ATOM 1089 C C . GLU A 1 126 ? 5.402 -15.902 2.611 1.00 86.44 126 GLU A C 1
ATOM 1091 O O . GLU A 1 126 ? 4.683 -14.986 3.001 1.00 86.44 126 GLU A O 1
ATOM 1096 N N . GLN A 1 127 ? 5.663 -16.956 3.393 1.00 88.38 127 GLN A N 1
ATOM 1097 C CA . GLN A 1 127 ? 5.039 -17.136 4.710 1.00 88.38 127 GLN A CA 1
ATOM 1098 C C . GLN A 1 127 ? 5.400 -16.011 5.688 1.00 88.38 127 GLN A C 1
ATOM 1100 O O . GLN A 1 127 ? 4.538 -15.524 6.424 1.00 88.38 127 GLN A O 1
ATOM 1105 N N . LYS A 1 128 ? 6.657 -15.546 5.681 1.00 90.69 128 LYS A N 1
ATOM 1106 C CA . LYS A 1 128 ? 7.073 -14.393 6.497 1.00 90.69 128 LYS A CA 1
ATOM 1107 C C . LYS A 1 128 ? 6.321 -13.122 6.104 1.00 90.69 128 LYS A C 1
ATOM 1109 O O . LYS A 1 128 ? 5.897 -12.380 6.989 1.00 90.69 128 LYS A O 1
ATOM 1114 N N . ARG A 1 129 ? 6.135 -12.875 4.805 1.00 87.75 129 ARG A N 1
ATOM 1115 C CA . ARG A 1 129 ? 5.385 -11.716 4.302 1.00 87.75 129 ARG A CA 1
ATOM 1116 C C . ARG A 1 129 ? 3.896 -11.819 4.630 1.00 87.75 129 ARG A C 1
ATOM 1118 O O . ARG A 1 129 ? 3.351 -10.893 5.222 1.00 87.75 129 ARG A O 1
ATOM 1125 N N . LEU A 1 130 ? 3.267 -12.967 4.380 1.00 90.12 130 LEU A N 1
ATOM 1126 C CA . LEU A 1 130 ? 1.872 -13.217 4.755 1.00 90.12 130 LEU A CA 1
ATOM 1127 C C . LEU A 1 130 ? 1.633 -12.955 6.245 1.00 90.12 130 LEU A C 1
ATOM 1129 O O . LEU A 1 130 ? 0.652 -12.309 6.599 1.00 90.12 130 LEU A O 1
ATOM 1133 N N . GLN A 1 131 ? 2.553 -13.384 7.113 1.00 92.88 131 GLN A N 1
ATOM 1134 C CA . GLN A 1 131 ? 2.464 -13.112 8.545 1.00 92.88 131 GLN A CA 1
ATOM 1135 C C . GLN A 1 131 ? 2.660 -11.620 8.875 1.00 92.88 131 GLN A C 1
ATOM 1137 O O . GLN A 1 131 ? 1.924 -11.101 9.713 1.00 92.88 131 GLN A O 1
ATOM 1142 N N . LYS A 1 132 ? 3.604 -10.928 8.212 1.00 94.62 132 LYS A N 1
ATOM 1143 C CA . LYS A 1 132 ? 3.857 -9.478 8.368 1.00 94.62 132 LYS A CA 1
ATOM 1144 C C . LYS A 1 132 ? 2.611 -8.648 8.047 1.00 94.62 132 LYS A C 1
ATOM 1146 O O . LYS A 1 132 ? 2.295 -7.726 8.788 1.00 94.62 132 LYS A O 1
ATOM 1151 N N . TYR A 1 133 ? 1.893 -8.981 6.974 1.00 94.81 133 TYR A N 1
ATOM 1152 C CA . TYR A 1 133 ? 0.745 -8.196 6.502 1.00 94.81 133 TYR A CA 1
ATOM 1153 C C . TYR A 1 133 ? -0.619 -8.740 6.941 1.00 94.81 133 TYR A C 1
ATOM 1155 O O . TYR A 1 133 ? -1.644 -8.164 6.582 1.00 94.81 133 TYR A O 1
ATOM 1163 N N . ARG A 1 134 ? -0.664 -9.832 7.712 1.00 93.81 134 ARG A N 1
ATOM 1164 C CA . ARG A 1 134 ? -1.902 -10.560 8.020 1.00 93.81 134 ARG A CA 1
ATOM 1165 C C . ARG A 1 134 ? -3.017 -9.667 8.566 1.00 93.81 134 ARG A C 1
ATOM 1167 O O . ARG A 1 134 ? -4.121 -9.680 8.034 1.00 93.81 134 ARG A O 1
ATOM 1174 N N . THR A 1 135 ? -2.747 -8.910 9.625 1.00 95.88 135 THR A N 1
ATOM 1175 C CA . THR A 1 135 ? -3.774 -8.117 10.319 1.00 95.88 135 THR A CA 1
ATOM 1176 C C . THR A 1 135 ? -4.240 -6.925 9.483 1.00 95.88 135 THR A C 1
ATOM 1178 O O . THR A 1 135 ? -5.431 -6.616 9.463 1.00 95.88 135 THR A O 1
ATOM 1181 N N . ILE A 1 136 ? -3.330 -6.316 8.715 1.00 95.75 136 ILE A N 1
ATOM 1182 C CA . ILE A 1 136 ? -3.642 -5.286 7.717 1.00 95.75 136 ILE A CA 1
ATOM 1183 C C . ILE A 1 136 ? -4.589 -5.867 6.666 1.00 95.75 136 ILE A C 1
ATOM 1185 O O . ILE A 1 136 ? -5.662 -5.317 6.429 1.00 95.75 136 ILE A O 1
ATOM 1189 N N . MET A 1 137 ? -4.231 -7.013 6.086 1.00 94.50 137 MET A N 1
ATOM 1190 C CA . MET A 1 137 ? -5.029 -7.689 5.065 1.00 94.50 137 MET A CA 1
ATOM 1191 C C . MET A 1 137 ? -6.411 -8.084 5.582 1.00 94.50 137 MET A C 1
ATOM 1193 O O . MET A 1 137 ? -7.390 -7.852 4.888 1.00 94.50 137 MET A O 1
ATOM 1197 N N . GLU A 1 138 ? -6.527 -8.584 6.815 1.00 94.00 138 GLU A N 1
ATOM 1198 C CA . GLU A 1 138 ? -7.821 -8.884 7.448 1.00 94.00 138 GLU A CA 1
ATOM 1199 C C . GLU A 1 138 ? -8.700 -7.626 7.626 1.00 94.00 138 GLU A C 1
ATOM 1201 O O . GLU A 1 138 ? -9.928 -7.715 7.572 1.00 94.00 138 GLU A O 1
ATOM 1206 N N . LYS A 1 139 ? -8.111 -6.444 7.855 1.00 93.75 139 LYS A N 1
ATOM 1207 C CA . LYS A 1 139 ? -8.853 -5.173 7.975 1.00 93.75 139 LYS A CA 1
ATOM 1208 C C . LYS A 1 139 ? -9.322 -4.659 6.618 1.00 93.75 139 LYS A C 1
ATOM 1210 O O . LYS A 1 139 ? -10.469 -4.230 6.503 1.00 93.75 139 LYS A O 1
ATOM 1215 N N . LEU A 1 140 ? -8.460 -4.732 5.608 1.00 92.94 140 LEU A N 1
ATOM 1216 C CA . LEU A 1 140 ? -8.800 -4.365 4.235 1.00 92.94 140 LEU A CA 1
ATOM 1217 C C . LEU A 1 140 ? -9.873 -5.307 3.675 1.00 92.94 140 LEU A C 1
ATOM 1219 O O . LEU A 1 140 ? -10.893 -4.836 3.180 1.00 92.94 140 LEU A O 1
ATOM 1223 N N . ASP A 1 141 ? -9.700 -6.618 3.858 1.00 90.12 141 ASP A N 1
ATOM 1224 C CA . ASP A 1 141 ? -10.649 -7.649 3.430 1.00 90.12 141 ASP A CA 1
ATOM 1225 C C . ASP A 1 141 ? -12.033 -7.429 4.038 1.00 90.12 141 ASP A C 1
ATOM 1227 O O . ASP A 1 141 ? -13.024 -7.486 3.329 1.00 90.12 141 ASP A O 1
ATOM 1231 N N . LYS A 1 142 ? -12.131 -7.056 5.322 1.00 88.81 142 LYS A N 1
ATOM 1232 C CA . LYS A 1 142 ? -13.427 -6.709 5.931 1.00 88.81 142 LYS A CA 1
ATOM 1233 C C . LYS A 1 142 ? -14.129 -5.577 5.189 1.00 88.81 142 LYS A C 1
ATOM 1235 O O . LYS A 1 142 ? -15.331 -5.670 4.970 1.00 88.81 142 LYS A O 1
ATOM 1240 N N . ILE A 1 143 ? -13.410 -4.516 4.820 1.00 85.56 143 ILE A N 1
ATOM 1241 C CA . ILE A 1 143 ? -13.992 -3.391 4.076 1.00 85.56 143 ILE A CA 1
ATOM 1242 C C . ILE A 1 143 ? -14.435 -3.827 2.677 1.00 85.56 143 ILE A C 1
ATOM 1244 O O . ILE A 1 143 ? -15.515 -3.426 2.245 1.00 85.56 143 ILE A O 1
ATOM 1248 N N . LEU A 1 144 ? -13.642 -4.667 2.010 1.00 83.88 144 LEU A N 1
ATOM 1249 C CA . LEU A 1 144 ? -13.958 -5.207 0.686 1.00 83.88 144 LEU A CA 1
ATOM 1250 C C . LEU A 1 144 ? -15.120 -6.218 0.732 1.00 83.88 144 LEU A C 1
ATOM 1252 O O . LEU A 1 144 ? -15.982 -6.201 -0.136 1.00 83.88 144 LEU A O 1
ATOM 1256 N N . ALA A 1 145 ? -15.221 -7.034 1.781 1.00 78.31 145 ALA A N 1
ATOM 1257 C CA . ALA A 1 145 ? -16.270 -8.038 1.972 1.00 78.31 145 ALA A CA 1
ATOM 1258 C C . ALA A 1 145 ? -17.636 -7.435 2.342 1.00 78.31 145 ALA A C 1
ATOM 1260 O O . ALA A 1 145 ? -18.671 -8.046 2.084 1.00 78.31 145 ALA A O 1
ATOM 1261 N N . TYR A 1 146 ? -17.684 -6.217 2.903 1.00 62.00 146 TYR A N 1
ATOM 1262 C CA . TYR A 1 146 ? -18.947 -5.486 3.107 1.00 62.00 146 TYR A CA 1
ATOM 1263 C C . TYR A 1 146 ? -19.669 -5.115 1.791 1.00 62.00 146 TYR A C 1
ATOM 1265 O O . TYR A 1 146 ? -20.789 -4.593 1.847 1.00 62.00 146 TYR A O 1
ATOM 1273 N N . ASP A 1 147 ? -19.066 -5.408 0.634 1.00 57.09 147 ASP A N 1
ATOM 1274 C CA . ASP A 1 147 ? -19.685 -5.382 -0.696 1.00 57.09 147 ASP A CA 1
ATOM 1275 C C . ASP A 1 147 ? -20.668 -6.560 -0.924 1.00 57.09 147 ASP A C 1
ATOM 1277 O O . ASP A 1 147 ? -21.579 -6.463 -1.742 1.00 57.09 147 ASP A O 1
ATOM 1281 N N . GLU A 1 148 ? -20.615 -7.632 -0.115 1.00 44.78 148 GLU A N 1
ATOM 1282 C CA . GLU A 1 148 ? -21.597 -8.735 -0.135 1.00 44.78 148 GLU A CA 1
ATOM 1283 C C . GLU A 1 148 ? -22.881 -8.434 0.672 1.00 44.78 148 GLU A C 1
ATOM 1285 O O . GLU A 1 148 ? -23.403 -9.283 1.406 1.00 44.78 148 GLU A O 1
ATOM 1290 N N . LYS A 1 149 ? -23.463 -7.230 0.561 1.00 41.22 149 LYS A N 1
ATOM 1291 C CA . LYS A 1 149 ? -24.864 -7.080 1.005 1.00 41.22 149 LYS A CA 1
ATOM 1292 C C . LYS A 1 149 ? -25.739 -8.012 0.154 1.00 41.22 149 LYS A C 1
ATOM 1294 O O . LYS A 1 149 ? -25.557 -8.057 -1.060 1.00 41.22 149 LYS A O 1
ATOM 1299 N N . PRO A 1 150 ? -26.671 -8.767 0.768 1.00 34.41 150 PRO A N 1
ATOM 1300 C CA . PRO A 1 150 ? -27.382 -9.835 0.080 1.00 34.41 150 PRO A CA 1
ATOM 1301 C C . PRO A 1 150 ? -28.102 -9.279 -1.146 1.00 34.41 150 PRO A C 1
ATOM 1303 O O . PRO A 1 150 ? -28.656 -8.180 -1.087 1.00 34.41 150 PRO A O 1
ATOM 1306 N N . PHE A 1 151 ? -28.126 -10.063 -2.226 1.00 32.69 151 PHE A N 1
ATOM 1307 C CA . PHE A 1 151 ? -29.126 -9.928 -3.282 1.00 32.69 151 PHE A CA 1
ATOM 1308 C C . PHE A 1 151 ? -30.511 -9.920 -2.613 1.00 32.69 151 PHE A C 1
ATOM 1310 O O . PHE A 1 151 ? -31.020 -10.984 -2.258 1.00 32.69 151 PHE A O 1
ATOM 1317 N N . ILE A 1 152 ? -31.076 -8.736 -2.358 1.00 34.31 152 ILE A N 1
ATOM 1318 C CA . ILE A 1 152 ? -32.488 -8.594 -1.982 1.00 34.31 152 ILE A CA 1
ATOM 1319 C C . ILE A 1 152 ? -33.315 -8.699 -3.259 1.00 34.31 152 ILE A C 1
ATOM 1321 O O . ILE A 1 152 ? -32.953 -8.012 -4.243 1.00 34.31 152 ILE A O 1
#

Sequence (152 aa):
MELNVVDLNHYKFKKAQKEEDPYHNLYYKNKKQRLDFEEEEIKILLDFFDECTEFLKKGEIGLIEQNELELVDNDRKFIAEYQRIKRLIEYNVEIHKEYVMLDYEDVSFLFSEIQVHNFSLDNEIEQKRLQKYRTIMEKLDKILAYDEKPFI

Radius of gyration: 23.31 Å; chains: 1; bounding box: 83×35×49 Å